Protein AF-A0A8R7TVI5-F1 (afdb_monomer_lite)

Structure (mmCIF, N/CA/C/O backbone):
data_AF-A0A8R7TVI5-F1
#
_entry.id   AF-A0A8R7TVI5-F1
#
loop_
_atom_site.group_PDB
_atom_site.id
_atom_site.type_symbol
_atom_site.label_atom_id
_atom_site.label_alt_id
_atom_site.label_comp_id
_atom_site.label_asym_id
_atom_site.label_entity_id
_atom_site.label_seq_id
_atom_site.pdbx_PDB_ins_code
_atom_site.Cartn_x
_atom_site.Cartn_y
_atom_site.Cartn_z
_atom_site.occupancy
_atom_site.B_iso_or_equiv
_atom_site.auth_seq_id
_atom_site.auth_comp_id
_atom_site.auth_asym_id
_atom_site.auth_atom_id
_atom_site.pdbx_PDB_model_num
ATOM 1 N N . MET A 1 1 ? -49.084 -8.896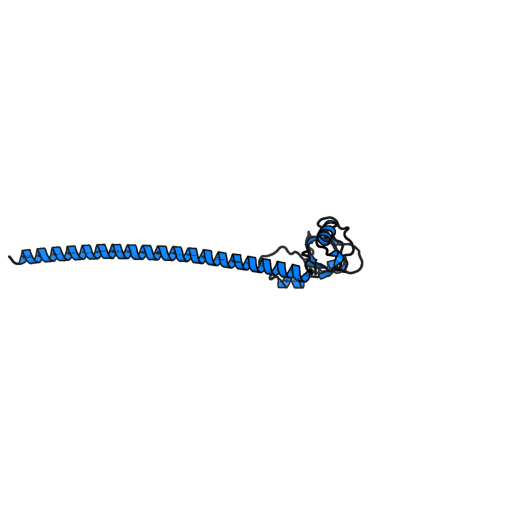 88.563 1.00 52.78 1 MET A N 1
ATOM 2 C CA . MET A 1 1 ? -49.201 -7.983 87.403 1.00 52.78 1 MET A CA 1
ATOM 3 C C . MET A 1 1 ? -47.871 -7.779 86.650 1.00 52.78 1 MET A C 1
ATOM 5 O O . MET A 1 1 ? -47.880 -7.172 85.591 1.00 52.78 1 MET A O 1
ATOM 9 N N . ASP A 1 2 ? -46.742 -8.354 87.095 1.00 57.16 2 ASP A N 1
ATOM 10 C CA . ASP A 1 2 ? -45.418 -8.163 86.458 1.00 57.16 2 ASP A CA 1
ATOM 11 C C . ASP A 1 2 ? -45.095 -9.032 85.228 1.00 57.16 2 ASP A C 1
ATOM 13 O O . ASP A 1 2 ? -44.129 -8.755 84.518 1.00 57.16 2 ASP A O 1
ATOM 17 N N . PHE A 1 3 ? -45.855 -10.098 84.970 1.00 58.50 3 PHE A N 1
ATOM 18 C CA . PHE A 1 3 ? -45.580 -11.039 83.873 1.00 58.50 3 PHE A CA 1
ATOM 19 C C . PHE A 1 3 ? -46.040 -10.497 82.507 1.00 58.50 3 PHE A C 1
ATOM 21 O O . PHE A 1 3 ? -45.351 -10.645 81.498 1.00 58.50 3 PHE A O 1
ATOM 28 N N . GLU A 1 4 ? -47.162 -9.779 82.488 1.00 60.38 4 GLU A N 1
ATOM 29 C CA . GLU A 1 4 ? -47.739 -9.198 81.271 1.00 60.38 4 GLU A CA 1
ATOM 30 C C . GLU A 1 4 ? -46.879 -8.048 80.727 1.00 60.38 4 GLU A C 1
ATOM 32 O O . GLU A 1 4 ? -46.592 -8.010 79.529 1.00 60.38 4 GLU A O 1
ATOM 37 N N . LEU A 1 5 ? -46.350 -7.194 81.611 1.00 61.19 5 LEU A N 1
ATOM 38 C CA . LEU A 1 5 ? -45.420 -6.109 81.268 1.00 61.19 5 LEU A CA 1
ATOM 39 C C . LEU A 1 5 ? -44.103 -6.618 80.660 1.00 61.19 5 LEU A C 1
ATOM 41 O O . LEU A 1 5 ? -43.588 -6.012 79.720 1.00 61.19 5 LEU A O 1
ATOM 45 N N . ARG A 1 6 ? -43.568 -7.748 81.146 1.00 66.31 6 ARG A N 1
ATOM 46 C CA . ARG A 1 6 ? -42.355 -8.367 80.577 1.00 66.31 6 ARG A CA 1
ATOM 47 C C . ARG A 1 6 ? -42.627 -8.984 79.206 1.00 66.31 6 ARG A C 1
ATOM 49 O O . ARG A 1 6 ? -41.847 -8.763 78.285 1.00 66.31 6 ARG A O 1
ATOM 56 N N . SER A 1 7 ? -43.762 -9.669 79.048 1.00 70.12 7 SER A N 1
ATOM 57 C CA . SER A 1 7 ? -44.156 -10.280 77.770 1.00 70.12 7 SER A CA 1
ATOM 58 C C . SER A 1 7 ? -44.412 -9.243 76.665 1.00 70.12 7 SER A C 1
ATOM 60 O O . SER A 1 7 ? -44.039 -9.455 75.510 1.00 70.12 7 SER A O 1
ATOM 62 N N . ALA A 1 8 ? -44.994 -8.090 77.015 1.00 73.19 8 ALA A N 1
ATOM 63 C CA . ALA A 1 8 ? -45.228 -6.986 76.089 1.00 73.19 8 ALA A CA 1
ATOM 64 C C . ALA A 1 8 ? -43.910 -6.331 75.645 1.00 73.19 8 ALA A C 1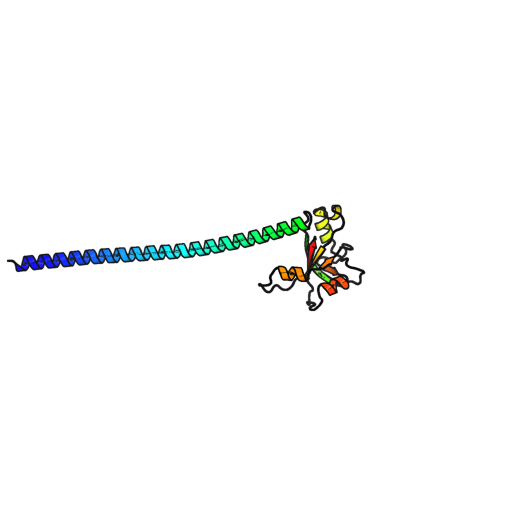
ATOM 66 O O . ALA A 1 8 ? -43.732 -6.022 74.467 1.00 73.19 8 ALA A O 1
ATOM 67 N N . ARG A 1 9 ? -42.956 -6.183 76.574 1.00 75.56 9 ARG A N 1
ATOM 68 C CA . ARG A 1 9 ? -41.631 -5.613 76.302 1.00 75.56 9 ARG A CA 1
ATOM 69 C C . ARG A 1 9 ? -40.782 -6.531 75.417 1.00 75.56 9 ARG A C 1
ATOM 71 O O . ARG A 1 9 ? -40.144 -6.051 74.486 1.00 75.56 9 ARG A O 1
ATOM 78 N N . GLU A 1 10 ? -40.844 -7.842 75.644 1.00 80.19 10 GLU A N 1
ATOM 79 C CA . GLU A 1 10 ? -40.140 -8.840 74.829 1.00 80.19 10 GLU A CA 1
ATOM 80 C C . GLU A 1 10 ? -40.709 -8.939 73.401 1.00 80.19 10 GLU A C 1
ATOM 82 O O . GLU A 1 10 ? -39.952 -9.034 72.432 1.00 80.19 10 GLU A O 1
ATOM 87 N N . LYS A 1 11 ? -42.038 -8.851 73.242 1.00 81.25 11 LYS A N 1
ATOM 88 C CA . LYS A 1 11 ? -42.679 -8.781 71.917 1.00 81.25 11 LYS A CA 1
ATOM 89 C C . LYS A 1 11 ? -42.254 -7.530 71.148 1.00 81.25 11 LYS A C 1
ATOM 91 O O . LYS A 1 11 ? -41.884 -7.639 69.981 1.00 81.25 11 LYS A O 1
ATOM 96 N N . LEU A 1 12 ? -42.245 -6.374 71.813 1.00 77.38 12 LEU A N 1
ATOM 97 C CA . LEU A 1 12 ? -41.825 -5.109 71.210 1.00 77.38 12 LEU A CA 1
ATOM 98 C C . LEU A 1 12 ? -40.350 -5.148 70.772 1.00 77.38 12 LEU A C 1
ATOM 100 O O . LEU A 1 12 ? -40.006 -4.679 69.689 1.00 77.38 12 LEU A O 1
ATOM 104 N N . GLU A 1 13 ? -39.475 -5.747 71.583 1.00 82.62 13 GLU A N 1
ATOM 105 C CA . GLU A 1 13 ? -38.048 -5.861 71.270 1.00 82.62 13 GLU A CA 1
ATOM 106 C C . GLU A 1 13 ? -37.783 -6.821 70.097 1.00 82.62 13 GLU A C 1
ATOM 108 O O . GLU A 1 13 ? -36.955 -6.528 69.229 1.00 82.62 13 GLU A O 1
ATOM 113 N N . ARG A 1 14 ? -38.521 -7.939 70.012 1.00 82.50 14 ARG A N 1
ATOM 114 C CA . ARG A 1 14 ? -38.462 -8.844 68.850 1.00 82.50 14 ARG A CA 1
ATOM 115 C C . ARG A 1 14 ? -38.926 -8.154 67.573 1.00 82.50 14 ARG A C 1
ATOM 117 O O . ARG A 1 14 ? -38.252 -8.272 66.552 1.00 82.50 14 ARG A O 1
ATOM 124 N N . GLU A 1 15 ? -40.016 -7.396 67.636 1.00 84.50 15 GLU A N 1
ATOM 125 C CA . GLU A 1 15 ? -40.551 -6.687 66.472 1.00 84.50 15 GLU A CA 1
ATOM 126 C C . GLU A 1 15 ? -39.603 -5.572 65.991 1.00 84.50 15 GLU A C 1
ATOM 128 O O . GLU A 1 15 ? -39.352 -5.430 64.789 1.00 84.50 15 GLU A O 1
ATOM 133 N N . GLN A 1 16 ? -38.994 -4.820 66.917 1.00 83.62 16 GLN A N 1
ATOM 134 C CA . GLN A 1 16 ? -37.977 -3.818 66.578 1.00 83.62 16 GLN A CA 1
ATOM 135 C C . GLN A 1 16 ? -36.723 -4.455 65.967 1.00 83.62 16 GLN A C 1
ATOM 137 O O . GLN A 1 16 ? -36.205 -3.950 64.965 1.00 83.62 16 GLN A O 1
ATOM 142 N N . ARG A 1 17 ? -36.258 -5.590 66.511 1.00 85.62 17 ARG A N 1
ATOM 143 C CA . ARG A 1 17 ? -35.126 -6.341 65.946 1.00 85.62 17 ARG A CA 1
ATOM 144 C C . ARG A 1 17 ? -35.440 -6.888 64.558 1.00 85.62 17 ARG A C 1
ATOM 146 O O . ARG A 1 17 ? -34.600 -6.756 63.671 1.00 85.62 17 ARG A O 1
ATOM 153 N N . GLU A 1 18 ? -36.632 -7.436 64.328 1.00 87.38 18 GLU A N 1
ATOM 154 C CA . GLU A 1 18 ? -37.040 -7.891 62.994 1.00 87.38 18 GLU A CA 1
ATOM 155 C C . GLU A 1 18 ? -37.105 -6.740 61.986 1.00 87.38 18 GLU A C 1
ATOM 157 O O . GLU A 1 18 ? -36.605 -6.879 60.866 1.00 87.38 18 GLU A O 1
ATOM 162 N N . ARG A 1 19 ? -37.661 -5.581 62.365 1.00 81.75 19 ARG A N 1
ATOM 163 C CA . ARG A 1 19 ? -37.677 -4.396 61.490 1.00 81.75 19 ARG A CA 1
ATOM 164 C C . ARG A 1 19 ? -36.268 -3.921 61.153 1.00 81.75 19 ARG A C 1
ATOM 166 O O . ARG A 1 19 ? -35.984 -3.650 59.986 1.00 81.75 19 ARG A O 1
ATOM 173 N N . MET A 1 20 ? -35.382 -3.870 62.147 1.00 87.94 20 MET A N 1
ATOM 174 C CA . MET A 1 20 ? -33.990 -3.470 61.946 1.00 87.94 20 MET A CA 1
ATOM 175 C C . MET A 1 20 ? -33.248 -4.455 61.032 1.00 87.94 20 MET A C 1
ATOM 177 O O . MET A 1 20 ? -32.547 -4.031 60.114 1.00 87.94 20 MET A O 1
ATOM 181 N N . GLN A 1 21 ? -33.441 -5.764 61.221 1.00 87.69 21 GLN A N 1
ATOM 182 C CA . GLN A 1 21 ? -32.826 -6.792 60.377 1.00 87.69 21 GLN A CA 1
ATOM 183 C C . GLN A 1 21 ? -33.356 -6.758 58.940 1.00 87.69 21 GLN A C 1
ATOM 185 O O . GLN A 1 21 ? -32.564 -6.847 58.002 1.00 87.69 21 GLN A O 1
ATOM 190 N N . ARG A 1 22 ? -34.667 -6.560 58.741 1.00 86.06 22 ARG A N 1
ATOM 191 C CA . ARG A 1 22 ? -35.263 -6.422 57.399 1.00 86.06 22 ARG A CA 1
ATOM 192 C C . ARG A 1 22 ? -34.767 -5.165 56.682 1.00 86.06 22 ARG A C 1
ATOM 194 O O . ARG A 1 22 ? -34.430 -5.239 55.501 1.00 86.06 22 ARG A O 1
ATOM 201 N N . ALA A 1 23 ? -34.659 -4.038 57.388 1.00 86.12 23 ALA A N 1
ATOM 202 C CA . ALA A 1 23 ? -34.096 -2.805 56.837 1.00 86.12 23 ALA A CA 1
ATOM 203 C C . ALA A 1 23 ? -32.616 -2.977 56.459 1.00 86.12 23 ALA A C 1
ATOM 205 O O . ALA A 1 23 ? -32.215 -2.612 55.354 1.00 86.12 23 ALA A O 1
ATOM 206 N N . LYS A 1 24 ? -31.823 -3.616 57.331 1.00 89.75 24 LYS A N 1
ATOM 207 C CA . LYS A 1 24 ? -30.404 -3.901 57.083 1.00 89.75 24 LYS A CA 1
ATOM 208 C C . LYS A 1 24 ? -30.207 -4.850 55.898 1.00 89.75 24 LYS A C 1
ATOM 210 O O . LYS A 1 24 ? -29.389 -4.575 55.028 1.00 89.75 24 LYS A O 1
ATOM 215 N N . ALA A 1 25 ? -31.009 -5.911 55.802 1.00 89.00 25 ALA A N 1
ATOM 216 C CA . ALA A 1 25 ? -30.961 -6.848 54.681 1.00 89.00 25 ALA A CA 1
ATOM 217 C C . ALA A 1 25 ? -31.334 -6.187 53.342 1.00 89.00 25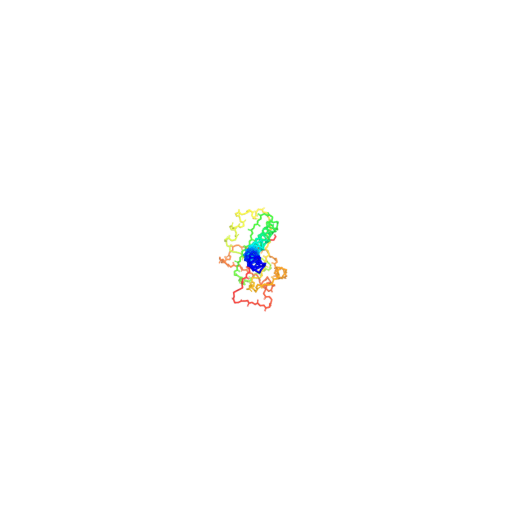 ALA A C 1
ATOM 219 O O . ALA A 1 25 ? -30.731 -6.497 52.313 1.00 89.00 25 ALA A O 1
ATOM 220 N N . LYS A 1 26 ? -32.304 -5.262 53.341 1.00 88.62 26 LYS A N 1
ATOM 221 C CA . LYS A 1 26 ? -32.669 -4.495 52.141 1.00 88.62 26 LYS A CA 1
ATOM 222 C C . LYS A 1 26 ? -31.543 -3.541 51.725 1.00 88.62 26 LYS A C 1
ATOM 224 O O . LYS A 1 26 ? -31.171 -3.540 50.555 1.00 88.62 26 LYS A O 1
ATOM 229 N N . ALA A 1 27 ? -30.960 -2.816 52.680 1.00 89.50 27 ALA A N 1
ATOM 230 C CA . ALA A 1 27 ? -29.836 -1.913 52.432 1.00 89.50 27 ALA A CA 1
ATOM 231 C C . ALA A 1 27 ? -28.595 -2.657 51.903 1.00 89.50 27 ALA A C 1
ATOM 233 O O . ALA A 1 27 ? -27.963 -2.203 50.950 1.00 89.50 27 ALA A O 1
ATOM 234 N N . ASP A 1 28 ? -28.276 -3.832 52.453 1.00 88.62 28 ASP A N 1
ATOM 235 C CA . ASP A 1 28 ? -27.149 -4.643 51.981 1.00 88.62 28 ASP A CA 1
ATOM 236 C C . ASP A 1 28 ? -27.382 -5.196 50.568 1.00 88.62 28 ASP A C 1
ATOM 238 O O . ASP A 1 28 ? -26.452 -5.224 49.760 1.00 88.62 28 ASP A O 1
ATOM 242 N N . ARG A 1 29 ? -28.615 -5.601 50.231 1.00 86.19 29 ARG A N 1
ATOM 243 C CA . ARG A 1 29 ? -28.964 -6.024 48.862 1.00 86.19 29 ARG A CA 1
ATOM 244 C C . ARG A 1 29 ? -28.827 -4.879 47.865 1.00 86.19 29 ARG A C 1
ATOM 246 O O . ARG A 1 29 ? -28.244 -5.075 46.803 1.00 86.19 29 ARG A O 1
ATOM 253 N N . GLU A 1 30 ? -29.307 -3.691 48.218 1.00 87.88 30 GLU A N 1
ATOM 254 C CA . GLU A 1 30 ? -29.193 -2.499 47.375 1.00 87.88 30 GLU A CA 1
ATOM 255 C C . GLU A 1 30 ? -27.727 -2.084 47.178 1.00 87.88 30 GLU A C 1
ATOM 257 O O . GLU A 1 30 ? -27.293 -1.818 46.056 1.00 87.88 30 GLU A O 1
ATOM 262 N N . ARG A 1 31 ? -26.921 -2.129 48.248 1.00 89.19 31 ARG A N 1
ATOM 263 C CA . ARG A 1 31 ? -25.484 -1.836 48.185 1.00 89.19 31 ARG A CA 1
ATOM 264 C C . ARG A 1 31 ? -24.732 -2.828 47.296 1.00 89.19 31 ARG A C 1
ATOM 266 O O . ARG A 1 31 ? -23.870 -2.411 46.524 1.00 89.19 31 ARG A O 1
ATOM 273 N N . ARG A 1 32 ? -25.071 -4.121 47.370 1.00 88.81 32 ARG A N 1
ATOM 274 C CA . ARG A 1 32 ? -24.495 -5.165 46.501 1.00 88.81 32 ARG A CA 1
ATOM 275 C C . ARG A 1 32 ? -24.898 -4.969 45.040 1.00 88.81 32 ARG A C 1
ATOM 277 O O . ARG A 1 32 ? -24.020 -4.985 44.184 1.00 88.81 32 ARG A O 1
ATOM 284 N N . ALA A 1 33 ? -26.173 -4.694 44.765 1.00 88.62 33 ALA A N 1
ATOM 285 C CA . ALA A 1 33 ? -26.657 -4.439 43.407 1.00 88.62 33 ALA A CA 1
ATOM 286 C C . ALA A 1 33 ? -25.988 -3.204 42.776 1.00 88.62 33 ALA A C 1
ATOM 288 O O . ALA A 1 33 ? -25.555 -3.248 41.625 1.00 88.62 33 ALA A O 1
ATOM 289 N N . LYS A 1 34 ? -25.823 -2.119 43.547 1.00 89.38 34 LYS A N 1
ATOM 290 C CA . LYS A 1 34 ? -25.133 -0.906 43.083 1.00 89.38 34 LYS A CA 1
ATOM 291 C C . LYS A 1 34 ? -23.646 -1.152 42.805 1.00 89.38 34 LYS A C 1
ATOM 293 O O . LYS A 1 34 ? -23.126 -0.648 41.814 1.00 89.38 34 LYS A O 1
ATOM 298 N N . ALA A 1 35 ? -22.971 -1.940 43.644 1.00 90.06 35 ALA A N 1
ATOM 299 C CA . ALA A 1 35 ? -21.570 -2.304 43.432 1.00 90.06 35 ALA A CA 1
ATOM 300 C C . ALA A 1 35 ? -21.380 -3.196 42.193 1.00 90.06 35 ALA A C 1
ATOM 302 O O . ALA A 1 35 ? -20.419 -3.018 41.448 1.00 90.06 35 ALA A O 1
ATOM 303 N N . GLU A 1 36 ? -22.298 -4.129 41.942 1.00 85.56 36 GLU A N 1
ATOM 304 C CA . GLU A 1 36 ? -22.254 -4.988 40.756 1.00 85.56 36 GLU A CA 1
ATOM 305 C C . GLU A 1 36 ? -22.526 -4.198 39.467 1.00 85.56 36 GLU A C 1
ATOM 307 O O . GLU A 1 36 ? -21.822 -4.377 38.474 1.00 85.56 36 GLU A O 1
ATOM 312 N N . ALA A 1 37 ? -23.483 -3.265 39.497 1.00 86.75 37 ALA A N 1
ATOM 313 C CA . ALA A 1 37 ? -23.752 -2.366 38.378 1.00 86.75 37 ALA A CA 1
ATOM 314 C C . ALA A 1 37 ? -22.548 -1.462 38.060 1.00 86.75 37 ALA A C 1
ATOM 316 O O . ALA A 1 37 ? -22.205 -1.299 36.889 1.00 86.75 37 ALA A O 1
ATOM 317 N N . ALA A 1 38 ? -21.876 -0.928 39.087 1.00 89.19 38 ALA A N 1
ATOM 318 C CA . ALA A 1 38 ? -20.647 -0.155 38.914 1.00 89.19 38 ALA A CA 1
ATOM 319 C C . ALA A 1 38 ? -19.543 -1.002 38.262 1.00 89.19 38 ALA A C 1
ATOM 321 O O . ALA A 1 38 ? -19.020 -0.614 37.226 1.00 89.19 38 ALA A O 1
ATOM 322 N N . ARG A 1 39 ? -19.293 -2.219 38.768 1.00 87.44 39 ARG A N 1
ATOM 323 C CA . ARG A 1 39 ? -18.298 -3.136 38.182 1.00 87.44 39 ARG A CA 1
ATOM 324 C C . ARG A 1 39 ? -18.578 -3.471 36.719 1.00 87.44 39 ARG A C 1
ATOM 326 O O . ARG A 1 39 ? -17.649 -3.535 35.921 1.00 87.44 39 ARG A O 1
ATOM 333 N N . ARG A 1 40 ? -19.847 -3.688 36.356 1.00 83.88 40 ARG A N 1
ATOM 334 C CA . ARG A 1 40 ? -20.237 -3.935 34.958 1.00 83.88 40 ARG A CA 1
ATOM 335 C C . ARG A 1 40 ? -19.980 -2.716 34.076 1.00 83.88 40 ARG A C 1
ATOM 337 O O . ARG A 1 40 ? -19.510 -2.880 32.955 1.00 83.88 40 ARG A O 1
ATOM 344 N N . ARG A 1 41 ? -20.263 -1.510 34.578 1.00 83.50 41 ARG A N 1
ATOM 345 C CA . ARG A 1 41 ? -19.990 -0.264 33.852 1.00 83.50 41 ARG A CA 1
ATOM 346 C C . ARG A 1 41 ? -18.491 -0.053 33.656 1.00 83.50 41 ARG A C 1
ATOM 348 O O . ARG A 1 41 ? -18.077 0.212 32.535 1.00 83.50 41 ARG A O 1
ATOM 355 N N . ASP A 1 42 ? -17.702 -0.253 34.707 1.00 86.75 42 ASP A N 1
ATOM 356 C CA . ASP A 1 42 ? -16.246 -0.099 34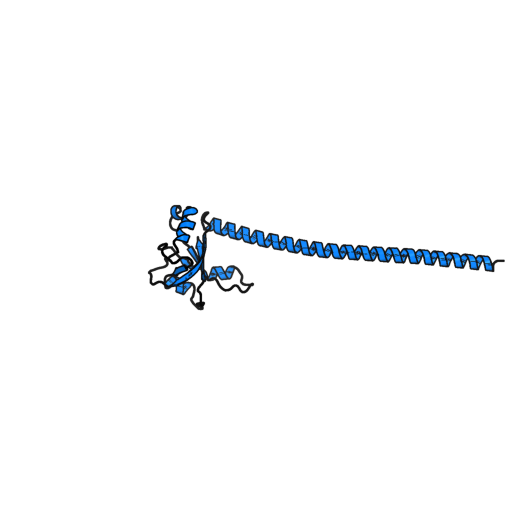.669 1.00 86.75 42 ASP A CA 1
ATOM 357 C C . ASP A 1 42 ? -15.605 -1.106 33.701 1.00 86.75 42 ASP A C 1
ATOM 359 O O . ASP A 1 42 ? -14.716 -0.746 32.935 1.00 86.75 42 ASP A O 1
ATOM 363 N N . ALA A 1 43 ? -16.097 -2.351 33.663 1.00 85.19 43 ALA A N 1
ATOM 364 C CA . ALA A 1 43 ? -15.626 -3.365 32.716 1.00 85.19 43 ALA A CA 1
ATOM 365 C C . ALA A 1 43 ? -15.917 -2.989 31.250 1.00 85.19 43 ALA A C 1
ATOM 367 O O . ALA A 1 43 ? -15.069 -3.178 30.378 1.00 85.19 43 ALA A O 1
ATOM 368 N N . LEU A 1 44 ? -17.099 -2.426 30.974 1.00 79.44 44 LEU A N 1
ATOM 369 C CA . LEU A 1 44 ? -17.458 -1.946 29.635 1.00 79.44 44 LEU A CA 1
ATOM 370 C C . LEU A 1 44 ? -16.644 -0.709 29.232 1.00 79.44 44 LEU A C 1
ATOM 372 O O . LEU A 1 44 ? -16.202 -0.606 28.089 1.00 79.44 44 LEU A O 1
ATOM 376 N N . GLU A 1 45 ? -16.426 0.221 30.161 1.00 84.88 45 GLU A N 1
ATOM 377 C CA . GLU A 1 45 ? -15.630 1.426 29.924 1.00 84.88 45 GLU A CA 1
ATOM 378 C C . GLU A 1 45 ? -14.152 1.089 29.686 1.00 84.88 45 GLU A C 1
ATOM 380 O O . GLU A 1 45 ? -13.551 1.624 28.754 1.00 84.88 45 GLU A O 1
ATOM 385 N N . ALA A 1 46 ? -13.592 0.147 30.451 1.00 82.88 46 ALA A N 1
ATOM 386 C CA . ALA A 1 46 ? -12.233 -0.352 30.253 1.00 82.88 46 ALA A CA 1
ATOM 387 C C . ALA A 1 46 ? -12.061 -0.994 28.868 1.00 82.88 46 ALA A C 1
ATOM 389 O O . ALA A 1 46 ? -11.145 -0.621 28.138 1.00 82.88 46 ALA A O 1
ATOM 390 N N . SER A 1 47 ? -12.987 -1.871 28.463 1.00 79.06 47 SER A N 1
ATOM 391 C CA . SER A 1 47 ? -12.946 -2.509 27.140 1.00 79.06 47 SER A CA 1
ATOM 392 C C . SER A 1 47 ? -13.079 -1.496 25.996 1.00 79.06 47 SER A C 1
ATOM 394 O O . SER A 1 47 ? -12.356 -1.570 25.004 1.00 79.06 47 SER A O 1
ATOM 396 N N . ASN A 1 48 ? -13.960 -0.500 26.134 1.00 81.56 48 ASN A N 1
ATOM 397 C CA . ASN A 1 48 ? -14.081 0.562 25.134 1.00 81.56 48 ASN A CA 1
ATOM 398 C C . ASN A 1 48 ? -12.843 1.460 25.080 1.00 81.56 48 ASN A C 1
ATOM 400 O O . ASN A 1 48 ? -12.462 1.911 24.000 1.00 81.56 48 ASN A O 1
ATOM 404 N N . ARG A 1 49 ? -12.207 1.735 26.222 1.00 81.69 49 ARG A N 1
ATOM 405 C CA . ARG A 1 49 ? -10.970 2.517 26.274 1.00 81.69 49 ARG A CA 1
ATOM 406 C C . ARG A 1 49 ? -9.821 1.781 25.597 1.00 81.69 49 ARG A C 1
ATOM 408 O O . ARG A 1 49 ? -9.097 2.406 24.832 1.00 81.69 49 ARG A O 1
ATOM 415 N N . GLU A 1 50 ? -9.690 0.482 25.838 1.00 76.69 50 GLU A N 1
ATOM 416 C CA . GLU A 1 50 ? -8.688 -0.367 25.190 1.00 76.69 50 GLU A CA 1
ATOM 417 C C . GLU A 1 50 ? -8.876 -0.374 23.668 1.00 76.69 50 GLU A C 1
ATOM 419 O O . GLU A 1 50 ? -7.961 -0.001 22.940 1.00 76.69 50 GLU A O 1
ATOM 424 N N . ARG A 1 51 ? -10.108 -0.601 23.187 1.00 74.62 51 ARG A N 1
ATOM 425 C CA . ARG A 1 51 ? -10.429 -0.508 21.750 1.00 74.62 51 ARG A CA 1
ATOM 426 C C . ARG A 1 51 ? -10.099 0.854 21.142 1.00 74.62 51 ARG A C 1
ATOM 428 O O . ARG A 1 51 ? -9.654 0.919 20.002 1.00 74.62 51 ARG A O 1
ATOM 435 N N . ARG A 1 52 ? -10.328 1.950 21.876 1.00 79.06 52 ARG A N 1
ATOM 436 C CA . ARG A 1 52 ? -9.978 3.302 21.409 1.00 79.06 52 ARG A CA 1
ATOM 437 C C . ARG A 1 52 ? -8.470 3.517 21.334 1.00 79.06 52 ARG A C 1
ATOM 439 O O . ARG A 1 52 ? -8.023 4.186 20.412 1.00 79.06 52 ARG A O 1
ATOM 446 N N . LEU A 1 53 ? -7.709 2.985 22.288 1.00 76.31 53 LEU A N 1
ATOM 447 C CA . LEU A 1 53 ? -6.248 3.075 22.284 1.00 76.31 53 LEU A CA 1
ATOM 448 C C . LEU A 1 53 ? -5.640 2.253 21.148 1.00 76.31 53 LEU A C 1
ATOM 450 O O . LEU A 1 53 ? -4.713 2.719 20.495 1.00 76.31 53 LEU A O 1
ATOM 454 N N . ASP A 1 54 ? -6.182 1.070 20.875 1.00 76.75 54 ASP A N 1
ATOM 455 C CA . ASP A 1 54 ? -5.714 0.241 19.763 1.00 76.75 54 ASP A CA 1
ATOM 456 C C . ASP A 1 54 ? -6.068 0.859 18.409 1.00 76.75 54 ASP A C 1
ATOM 458 O O . ASP A 1 54 ? -5.221 0.904 17.521 1.00 76.75 54 ASP A O 1
ATOM 462 N N . ALA A 1 55 ? -7.272 1.424 18.271 1.00 78.75 55 ALA A N 1
ATOM 463 C CA . ALA A 1 55 ? -7.645 2.170 17.071 1.00 78.75 55 ALA A CA 1
ATOM 464 C C . ALA A 1 55 ? -6.747 3.401 16.849 1.00 78.75 55 ALA A C 1
ATOM 466 O O . ALA A 1 55 ? -6.337 3.657 15.722 1.00 78.75 55 ALA A O 1
ATOM 467 N N . ALA A 1 56 ? -6.410 4.137 17.915 1.00 80.62 56 ALA A N 1
ATOM 468 C CA . ALA A 1 56 ? -5.505 5.282 17.827 1.00 80.62 56 ALA A CA 1
ATOM 469 C C . ALA A 1 56 ? -4.085 4.865 17.414 1.00 80.62 56 ALA A C 1
ATOM 471 O O . ALA A 1 56 ? -3.514 5.482 16.524 1.00 80.62 56 ALA A O 1
ATOM 472 N N . ARG A 1 57 ? -3.546 3.780 17.990 1.00 76.75 57 ARG A N 1
ATOM 473 C CA . ARG A 1 57 ? -2.224 3.253 17.614 1.00 76.75 57 ARG A CA 1
ATOM 474 C C . ARG A 1 57 ? -2.171 2.776 16.167 1.00 76.75 57 ARG A C 1
ATOM 476 O O . ARG A 1 57 ? -1.234 3.112 15.457 1.00 76.75 57 ARG A O 1
ATOM 483 N N . ALA A 1 58 ? -3.195 2.053 15.714 1.00 75.12 58 ALA A N 1
ATOM 484 C CA . ALA A 1 58 ? -3.275 1.616 14.322 1.00 75.12 58 ALA A CA 1
ATOM 485 C C . ALA A 1 58 ? -3.310 2.805 13.346 1.00 75.12 58 ALA A C 1
ATOM 487 O O . ALA A 1 58 ? -2.754 2.725 12.252 1.00 75.12 58 ALA A O 1
ATOM 488 N N . GLN A 1 59 ? -3.947 3.908 13.746 1.00 72.25 59 GLN A N 1
ATOM 489 C CA . GLN A 1 59 ? -3.982 5.126 12.947 1.00 72.25 59 GLN A CA 1
ATOM 490 C C . GLN A 1 59 ? -2.635 5.862 12.958 1.00 72.25 59 GLN A C 1
ATOM 492 O O . GLN A 1 59 ? -2.144 6.212 11.892 1.00 72.25 59 GLN A O 1
ATOM 497 N N . GLU A 1 60 ? -1.991 6.007 14.120 1.00 70.88 60 GLU A N 1
ATOM 498 C CA . GLU A 1 60 ? -0.646 6.596 14.223 1.00 70.88 60 GLU A CA 1
ATOM 499 C C . GLU A 1 60 ? 0.393 5.820 13.400 1.00 70.88 60 GLU A C 1
ATOM 501 O O . GLU A 1 60 ? 1.221 6.430 12.729 1.00 70.88 60 GLU A O 1
ATOM 506 N N . GLU A 1 61 ? 0.343 4.485 13.400 1.00 73.31 61 GLU A N 1
ATOM 507 C CA . GLU A 1 61 ? 1.235 3.662 12.572 1.00 73.31 61 GLU A CA 1
ATOM 508 C C . GLU A 1 61 ? 0.976 3.843 11.069 1.00 73.31 61 GLU A C 1
ATOM 510 O O . GLU A 1 61 ? 1.916 3.825 10.272 1.00 73.31 61 GLU A O 1
ATOM 515 N N . ALA A 1 62 ? -0.286 4.013 10.660 1.00 73.56 62 ALA A N 1
ATOM 516 C CA . ALA A 1 62 ? -0.630 4.278 9.265 1.00 73.56 62 ALA A CA 1
ATOM 517 C C . ALA A 1 62 ? -0.147 5.668 8.822 1.00 73.56 62 ALA A C 1
ATOM 519 O O . ALA A 1 62 ? 0.431 5.798 7.741 1.00 73.56 62 ALA A O 1
ATOM 520 N N . ASP A 1 63 ? -0.330 6.675 9.678 1.00 73.75 63 ASP A N 1
ATOM 521 C CA . ASP A 1 63 ? 0.114 8.046 9.428 1.00 73.75 63 ASP A CA 1
ATOM 522 C C . ASP A 1 63 ? 1.650 8.118 9.348 1.00 73.75 63 ASP A C 1
ATOM 524 O O . ASP A 1 63 ? 2.187 8.694 8.403 1.00 73.75 63 ASP A O 1
ATOM 528 N N . GLN A 1 64 ? 2.370 7.442 10.254 1.00 75.62 64 GLN A N 1
ATOM 529 C CA . GLN A 1 64 ? 3.838 7.357 10.216 1.00 75.62 64 GLN A CA 1
ATOM 530 C C . GLN A 1 64 ? 4.354 6.717 8.922 1.00 75.62 64 GLN A C 1
ATOM 532 O O . GLN A 1 64 ? 5.280 7.238 8.301 1.00 75.62 64 GLN A O 1
ATOM 537 N N . LYS A 1 65 ? 3.737 5.617 8.471 1.00 73.38 65 LYS A N 1
ATOM 538 C CA . LYS A 1 65 ? 4.110 4.972 7.199 1.00 73.38 65 LYS A CA 1
ATOM 539 C C . LYS A 1 65 ? 3.854 5.881 6.000 1.00 73.38 65 LYS A C 1
ATOM 541 O O . LYS A 1 65 ? 4.656 5.908 5.069 1.00 73.38 65 LYS A O 1
ATOM 546 N N . MET A 1 66 ? 2.753 6.632 6.017 1.00 69.38 66 MET A N 1
ATOM 547 C CA . MET A 1 66 ? 2.443 7.599 4.965 1.00 69.38 66 MET A CA 1
ATOM 548 C C . MET A 1 66 ? 3.484 8.725 4.921 1.00 69.38 66 MET A C 1
ATOM 550 O O . MET A 1 66 ? 3.966 9.077 3.843 1.00 69.38 66 MET A O 1
ATOM 554 N N . GLU A 1 67 ? 3.859 9.268 6.083 1.00 71.50 67 GLU A N 1
ATOM 555 C CA . GLU A 1 67 ? 4.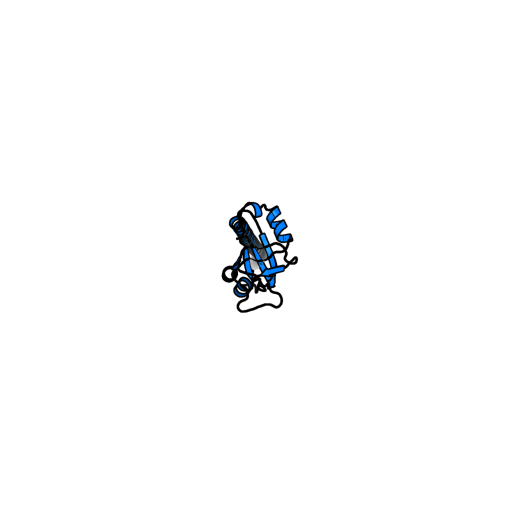896 10.297 6.185 1.00 71.50 67 GLU A CA 1
ATOM 556 C C . GLU A 1 67 ? 6.255 9.788 5.696 1.00 71.50 67 GLU A C 1
ATOM 558 O O . GLU A 1 67 ? 6.944 10.503 4.968 1.00 71.50 67 GLU A O 1
ATOM 563 N N . GLU A 1 68 ? 6.626 8.550 6.030 1.00 73.88 68 GLU A N 1
ATOM 564 C CA . GLU A 1 68 ? 7.874 7.937 5.569 1.00 73.88 68 GLU A CA 1
ATOM 565 C C . GLU A 1 68 ? 7.915 7.820 4.038 1.00 73.88 68 GLU A C 1
ATOM 567 O O . GLU A 1 68 ? 8.886 8.244 3.407 1.00 73.88 68 GLU A O 1
ATOM 572 N N . VAL A 1 69 ? 6.833 7.331 3.420 1.00 70.06 69 VAL A N 1
ATOM 573 C CA . VAL A 1 69 ? 6.712 7.252 1.954 1.00 70.06 69 VAL A CA 1
ATOM 574 C C . VAL A 1 69 ? 6.814 8.642 1.323 1.00 70.06 69 VAL A C 1
ATOM 576 O O . VAL A 1 69 ? 7.509 8.817 0.320 1.00 70.06 69 VAL A O 1
ATOM 579 N N . MET A 1 70 ? 6.170 9.649 1.920 1.00 71.44 70 MET A N 1
ATOM 580 C CA . MET A 1 70 ? 6.207 11.021 1.414 1.00 71.44 70 MET A CA 1
ATOM 581 C C . MET A 1 70 ? 7.607 11.641 1.517 1.00 71.44 70 MET A C 1
ATOM 583 O O . MET A 1 70 ? 8.020 12.376 0.615 1.00 71.44 70 MET A O 1
ATOM 587 N N . GLN A 1 71 ? 8.351 11.343 2.585 1.00 71.19 71 GLN A N 1
ATOM 588 C CA . GLN A 1 71 ? 9.723 11.819 2.765 1.00 71.19 71 GLN A CA 1
ATOM 589 C C . GLN A 1 71 ? 10.695 11.140 1.793 1.00 71.19 71 GLN A C 1
ATOM 591 O O . GLN A 1 71 ? 11.458 11.840 1.122 1.00 71.19 71 GLN A O 1
ATOM 596 N N . LEU A 1 72 ? 10.633 9.809 1.669 1.00 70.19 72 LEU A N 1
ATOM 597 C CA . LEU A 1 72 ? 11.483 9.034 0.754 1.00 70.19 72 LEU A CA 1
ATOM 598 C C . LEU A 1 72 ? 11.246 9.441 -0.704 1.00 70.19 72 LEU A C 1
ATOM 600 O O . LEU A 1 72 ? 12.179 9.820 -1.409 1.00 70.19 72 LEU A O 1
ATOM 604 N N . GLY A 1 73 ? 9.981 9.516 -1.122 1.00 70.12 73 GLY A N 1
ATOM 605 C CA . GLY A 1 73 ? 9.606 9.928 -2.473 1.00 70.12 73 GLY A CA 1
ATOM 606 C C . GLY A 1 73 ? 9.762 11.425 -2.760 1.00 70.12 73 GLY A C 1
ATOM 607 O O . GLY A 1 73 ? 9.262 11.902 -3.778 1.00 70.12 73 GLY A O 1
ATOM 608 N N . LYS A 1 74 ? 10.397 12.217 -1.880 1.00 78.19 74 LYS A N 1
ATOM 609 C CA . LYS A 1 74 ? 10.560 13.679 -2.035 1.00 78.19 74 LYS A CA 1
ATOM 610 C C . LYS A 1 74 ? 9.230 14.391 -2.342 1.00 78.19 74 LYS A C 1
ATOM 612 O O . LYS A 1 74 ? 9.176 15.286 -3.193 1.00 78.19 74 LYS A O 1
ATOM 617 N N . GLY A 1 75 ? 8.145 13.968 -1.696 1.00 77.75 75 GLY A N 1
ATOM 618 C CA . GLY A 1 75 ? 6.780 14.451 -1.923 1.00 77.75 75 GLY A CA 1
ATOM 619 C C . GLY A 1 75 ? 6.012 13.745 -3.048 1.00 77.75 75 GLY A C 1
ATOM 620 O O . GLY A 1 75 ? 5.014 14.292 -3.501 1.00 77.75 75 GLY A O 1
ATOM 621 N N . ILE A 1 76 ? 6.478 12.589 -3.531 1.00 82.81 76 ILE A N 1
ATOM 622 C CA . ILE A 1 76 ? 5.750 11.698 -4.450 1.00 82.81 76 ILE A CA 1
ATOM 623 C C . ILE A 1 76 ? 5.355 10.450 -3.669 1.00 82.81 76 ILE A C 1
ATOM 625 O O . ILE A 1 76 ? 6.211 9.770 -3.111 1.00 82.81 76 ILE A O 1
ATOM 629 N N . SER A 1 77 ? 4.068 10.131 -3.654 1.00 83.06 77 SER A N 1
ATOM 630 C CA . SER A 1 77 ? 3.558 8.865 -3.141 1.00 83.06 77 SER A CA 1
ATOM 631 C C . SER A 1 77 ? 3.256 7.949 -4.322 1.00 83.06 77 SER A C 1
ATOM 633 O O . SER A 1 77 ? 2.244 8.110 -5.007 1.00 83.06 77 SER A O 1
ATOM 635 N N . PHE A 1 78 ? 4.141 6.989 -4.568 1.00 87.94 78 PHE A N 1
ATOM 636 C CA . PHE A 1 78 ? 3.927 5.938 -5.555 1.00 87.94 78 PHE A CA 1
ATOM 637 C C . PHE A 1 78 ? 4.171 4.595 -4.874 1.00 87.94 78 PHE A C 1
ATOM 639 O O . PHE A 1 78 ? 5.307 4.310 -4.501 1.00 87.94 78 PHE A O 1
ATOM 646 N N . SER A 1 79 ? 3.107 3.810 -4.688 1.00 89.56 79 SER A N 1
ATOM 647 C CA . SER A 1 79 ? 3.182 2.391 -4.340 1.00 89.56 79 SER A CA 1
ATOM 648 C C . SER A 1 79 ? 2.065 1.638 -5.049 1.00 89.56 79 SER A C 1
ATOM 650 O O . SER A 1 79 ? 0.886 1.920 -4.829 1.00 89.56 79 SER A O 1
ATOM 652 N N . HIS A 1 80 ? 2.433 0.699 -5.916 1.00 90.50 80 HIS A N 1
ATOM 653 C CA . HIS A 1 80 ? 1.477 -0.109 -6.666 1.00 90.50 80 HIS A CA 1
ATOM 654 C C . HIS A 1 80 ? 1.902 -1.571 -6.698 1.00 90.50 80 HIS A C 1
ATOM 656 O O . HIS A 1 80 ? 3.085 -1.894 -6.807 1.00 90.50 80 HIS A O 1
ATOM 662 N N . MET A 1 81 ? 0.911 -2.458 -6.636 1.00 92.12 81 MET A N 1
ATOM 663 C CA . MET A 1 81 ? 1.113 -3.890 -6.811 1.00 92.12 81 MET A CA 1
ATOM 664 C C . MET A 1 81 ? 0.991 -4.261 -8.286 1.00 92.12 81 MET A C 1
ATOM 666 O O . MET A 1 81 ? 0.022 -3.881 -8.946 1.00 92.12 81 MET A O 1
ATOM 670 N N . PHE A 1 82 ? 1.944 -5.044 -8.779 1.00 93.56 82 PHE A N 1
ATOM 671 C CA . PHE A 1 82 ? 1.957 -5.546 -10.146 1.00 93.56 82 PHE A CA 1
ATOM 672 C C . PHE A 1 82 ? 2.231 -7.045 -10.183 1.00 93.56 82 PHE A C 1
ATOM 674 O O . PHE A 1 82 ? 2.967 -7.593 -9.361 1.00 93.56 82 PHE A O 1
ATOM 681 N N . GLU A 1 83 ? 1.678 -7.699 -11.198 1.00 93.38 83 GLU A N 1
ATOM 682 C CA . GLU A 1 83 ? 2.115 -9.025 -11.614 1.00 93.38 83 GLU A CA 1
ATOM 683 C C . GLU A 1 83 ? 3.502 -8.914 -12.267 1.00 93.38 83 GLU A C 1
ATOM 685 O O . GLU A 1 83 ? 3.683 -8.237 -13.283 1.00 93.38 83 GLU A O 1
ATOM 690 N N . ALA A 1 84 ? 4.498 -9.565 -11.682 1.00 92.69 84 ALA A N 1
ATOM 691 C CA . ALA A 1 84 ? 5.842 -9.629 -12.220 1.00 92.69 84 ALA A CA 1
ATOM 692 C C . ALA A 1 84 ? 5.882 -10.551 -13.444 1.00 92.69 84 ALA A C 1
ATOM 694 O O . ALA A 1 84 ? 5.571 -11.737 -13.378 1.00 92.69 84 ALA A O 1
ATOM 695 N N . LEU A 1 85 ? 6.373 -10.032 -14.564 1.00 92.62 85 LEU A N 1
ATOM 696 C CA . LEU A 1 85 ? 6.638 -10.808 -15.771 1.00 92.62 85 LEU A CA 1
ATOM 697 C C . LEU A 1 85 ? 8.130 -10.770 -16.082 1.00 92.62 85 LEU A C 1
ATOM 699 O O . LEU A 1 85 ? 8.756 -9.714 -16.048 1.00 92.62 85 LEU A O 1
ATOM 703 N N . ARG A 1 86 ? 8.724 -11.916 -16.412 1.00 91.38 86 ARG A N 1
ATOM 704 C CA . ARG A 1 86 ? 10.114 -11.936 -16.885 1.00 91.38 86 ARG A CA 1
ATOM 705 C C . ARG A 1 86 ? 10.195 -11.323 -18.277 1.00 91.38 86 ARG A C 1
ATOM 707 O O . ARG A 1 86 ? 9.368 -11.628 -19.136 1.00 91.38 86 ARG A O 1
ATOM 714 N N . TYR A 1 87 ? 11.236 -10.537 -18.523 1.00 91.31 87 TYR A N 1
ATOM 715 C CA . TYR A 1 87 ? 11.641 -10.194 -19.881 1.00 91.31 87 TYR A CA 1
ATOM 716 C C . TYR A 1 87 ? 13.154 -10.313 -20.045 1.00 91.31 87 TYR A C 1
ATOM 718 O O . TYR A 1 87 ? 13.916 -10.182 -19.085 1.00 91.31 87 TYR A O 1
ATOM 726 N N . ASP A 1 88 ? 13.580 -10.581 -21.276 1.00 86.94 88 ASP A N 1
ATOM 727 C CA . ASP A 1 88 ? 14.997 -10.634 -21.607 1.00 86.94 88 ASP A CA 1
ATOM 728 C C . ASP A 1 88 ? 15.501 -9.216 -21.883 1.00 86.94 88 ASP A C 1
ATOM 730 O O . ASP A 1 88 ? 15.180 -8.598 -22.902 1.00 86.94 88 ASP A O 1
ATOM 734 N N . GLY A 1 89 ? 16.215 -8.663 -20.908 1.00 81.31 89 GLY A N 1
ATOM 735 C CA . GLY A 1 89 ? 16.699 -7.296 -20.937 1.00 81.31 89 GLY A CA 1
ATOM 736 C C . GLY A 1 89 ? 17.974 -7.118 -20.129 1.00 81.31 89 GLY A C 1
ATOM 737 O O . GLY A 1 89 ? 18.201 -7.846 -19.160 1.00 81.31 89 GLY A O 1
ATOM 738 N N . PRO A 1 90 ? 18.818 -6.147 -20.507 1.00 80.00 90 PRO A N 1
ATOM 739 C CA . PRO A 1 90 ? 20.061 -5.893 -19.803 1.00 80.00 90 PRO A CA 1
ATOM 740 C C . PRO A 1 90 ? 19.842 -5.081 -18.518 1.00 80.00 90 PRO A C 1
ATOM 742 O O . PRO A 1 90 ? 19.090 -4.105 -18.499 1.00 80.00 90 PRO A O 1
ATOM 745 N N . GLY A 1 91 ? 20.599 -5.434 -17.477 1.00 84.62 91 GLY A N 1
ATOM 746 C CA . GLY A 1 91 ? 20.768 -4.629 -16.267 1.00 84.62 91 GLY A CA 1
ATOM 747 C C . GLY A 1 91 ? 19.648 -4.763 -15.234 1.00 84.62 91 GLY A C 1
ATOM 748 O O . GLY A 1 91 ? 19.083 -5.836 -15.029 1.00 84.62 91 GLY A O 1
ATOM 749 N N . ASP A 1 92 ? 19.382 -3.651 -14.556 1.00 88.06 92 ASP A N 1
ATOM 750 C CA . ASP A 1 92 ? 18.499 -3.494 -13.396 1.00 88.06 92 ASP A CA 1
ATOM 751 C C . ASP A 1 92 ? 17.272 -2.619 -13.701 1.00 88.06 92 ASP A C 1
ATOM 753 O O . ASP A 1 92 ? 16.601 -2.138 -12.790 1.00 88.06 92 ASP A O 1
ATOM 757 N N . LYS A 1 93 ? 16.982 -2.374 -14.984 1.00 91.94 93 LYS A N 1
ATOM 758 C CA . LYS A 1 93 ? 15.891 -1.488 -15.390 1.00 91.94 93 LYS A CA 1
ATOM 759 C C . LYS A 1 93 ? 14.629 -2.279 -15.689 1.00 91.94 93 LYS A C 1
ATOM 761 O O . LYS A 1 93 ? 14.659 -3.172 -16.522 1.00 91.94 93 LYS A O 1
ATOM 766 N N . ILE A 1 94 ? 13.523 -1.936 -15.049 1.00 93.69 94 ILE A N 1
ATOM 767 C CA . ILE A 1 94 ? 12.230 -2.601 -15.238 1.00 93.69 94 ILE A CA 1
ATOM 768 C C . ILE A 1 94 ? 11.369 -1.857 -16.259 1.00 93.69 94 ILE A C 1
ATOM 770 O O . ILE A 1 94 ? 11.640 -0.700 -16.591 1.00 93.69 94 ILE A O 1
ATOM 774 N N . LYS A 1 95 ? 10.294 -2.493 -16.728 1.00 94.50 95 LYS A N 1
ATOM 775 C CA . LYS A 1 95 ? 9.245 -1.810 -17.497 1.00 94.50 95 LYS A CA 1
ATOM 776 C C . LYS A 1 95 ? 7.957 -1.774 -16.699 1.00 94.50 95 LYS A C 1
ATOM 778 O O . LYS A 1 95 ? 7.528 -2.796 -16.165 1.00 94.50 95 LYS A O 1
ATOM 783 N N . LEU A 1 96 ? 7.350 -0.599 -16.645 1.00 95.19 96 LEU A N 1
ATOM 784 C CA . LEU A 1 96 ? 6.096 -0.355 -15.940 1.00 95.19 96 LEU A CA 1
ATOM 785 C C . LEU A 1 96 ? 4.962 -0.102 -16.938 1.00 95.19 96 LEU A C 1
ATOM 787 O O . LEU A 1 96 ? 5.227 0.117 -18.123 1.00 95.19 96 LEU A O 1
ATOM 791 N N . PRO A 1 97 ? 3.696 -0.177 -16.510 1.00 96.19 97 PRO A N 1
ATOM 792 C CA . PRO A 1 97 ? 2.588 0.147 -17.390 1.00 96.19 97 PRO A CA 1
ATOM 793 C C . PRO A 1 97 ? 2.475 1.663 -17.633 1.00 96.19 97 PRO A C 1
ATOM 795 O O . PRO A 1 97 ? 2.953 2.460 -16.818 1.00 96.19 97 PRO A O 1
ATOM 798 N N . PRO A 1 98 ? 1.835 2.086 -18.739 1.00 95.12 98 PRO A N 1
ATOM 799 C CA . PRO A 1 98 ? 1.564 3.496 -19.027 1.00 95.12 98 PRO A CA 1
ATOM 800 C C . PRO A 1 98 ? 0.800 4.230 -17.916 1.00 95.12 98 PRO A C 1
ATOM 802 O O . PRO A 1 98 ? 1.042 5.418 -17.702 1.00 95.12 98 PRO A O 1
ATOM 805 N N . SER A 1 99 ? -0.091 3.548 -17.189 1.00 93.81 99 SER A N 1
ATOM 806 C CA . SER A 1 99 ? -0.767 4.115 -16.009 1.00 93.81 99 SER A CA 1
ATOM 807 C C . SER A 1 99 ? 0.213 4.657 -14.966 1.00 93.81 99 SER A C 1
ATOM 809 O O . SER A 1 99 ? 0.073 5.804 -14.548 1.00 93.81 99 SER A O 1
ATOM 811 N N . SER A 1 100 ? 1.275 3.910 -14.651 1.00 92.88 100 SER A N 1
ATOM 812 C CA . SER A 1 100 ? 2.311 4.343 -13.708 1.00 92.88 100 SER A CA 1
ATOM 813 C C . SER A 1 100 ? 3.007 5.630 -14.145 1.00 92.88 100 SER A C 1
ATOM 815 O O . SER A 1 100 ? 3.352 6.459 -13.308 1.00 92.88 100 SER A O 1
ATOM 817 N N . PHE A 1 101 ? 3.214 5.820 -15.454 1.00 91.38 101 PHE A N 1
ATOM 818 C CA . PHE A 1 101 ? 3.783 7.066 -15.975 1.00 91.38 101 PHE A CA 1
ATOM 819 C C . PHE A 1 101 ? 2.872 8.251 -15.681 1.00 91.38 101 PHE A C 1
ATOM 821 O O . PHE A 1 101 ? 3.351 9.301 -15.261 1.00 91.38 101 PHE A O 1
ATOM 828 N N . LYS A 1 102 ? 1.566 8.078 -15.901 1.00 91.19 102 LYS A N 1
ATOM 829 C CA . LYS A 1 102 ? 0.577 9.119 -15.643 1.00 91.19 102 LYS A CA 1
ATOM 830 C C . LYS A 1 102 ? 0.546 9.482 -14.159 1.00 91.19 102 LYS A C 1
ATOM 832 O O . LYS A 1 102 ? 0.666 10.658 -13.843 1.00 91.19 102 LYS A O 1
ATOM 837 N N . ASP A 1 103 ? 0.504 8.492 -13.271 1.00 91.31 103 ASP A N 1
ATOM 838 C CA . ASP A 1 103 ? 0.459 8.715 -11.819 1.00 91.31 103 ASP A CA 1
ATOM 839 C C . ASP A 1 103 ? 1.717 9.434 -11.300 1.00 91.31 103 ASP A C 1
ATOM 841 O O . ASP A 1 103 ? 1.637 10.322 -10.448 1.00 91.31 103 ASP A O 1
ATOM 845 N N . LEU A 1 104 ? 2.887 9.086 -11.845 1.00 90.25 104 LEU A N 1
ATOM 846 C CA . LEU A 1 104 ? 4.154 9.758 -11.549 1.00 90.25 104 LEU A CA 1
ATOM 847 C C . LEU A 1 104 ? 4.207 11.173 -12.145 1.00 90.25 104 LEU A C 1
ATOM 849 O O . LEU A 1 104 ? 4.705 12.100 -11.505 1.00 90.25 104 LEU A O 1
ATOM 853 N N . SER A 1 105 ? 3.690 11.357 -13.360 1.00 90.25 105 SER A N 1
ATOM 854 C CA . SER A 1 105 ? 3.644 12.655 -14.039 1.00 90.25 105 SER A CA 1
ATOM 855 C C . SER A 1 105 ? 2.700 13.630 -13.338 1.00 90.25 105 SER A C 1
ATOM 857 O O . SER A 1 105 ? 3.057 14.794 -13.171 1.00 90.25 105 SER A O 1
ATOM 859 N N . ASP A 1 106 ? 1.531 13.167 -12.892 1.00 90.50 106 ASP A N 1
ATOM 860 C CA . ASP A 1 106 ? 0.538 13.979 -12.178 1.00 90.50 106 ASP A CA 1
ATOM 861 C C . ASP A 1 106 ? 1.103 14.516 -10.847 1.00 90.50 106 ASP A C 1
ATOM 863 O O . ASP A 1 106 ? 0.708 15.583 -10.377 1.00 90.50 106 ASP A O 1
ATOM 867 N N . GLN A 1 107 ? 2.091 13.819 -10.273 1.00 87.31 107 GLN A N 1
ATOM 868 C CA . GLN A 1 107 ? 2.818 14.214 -9.060 1.00 87.31 107 GLN A CA 1
ATOM 869 C C . GLN A 1 107 ? 4.134 14.970 -9.335 1.00 87.31 107 GLN A C 1
ATOM 871 O O . GLN A 1 107 ? 4.894 15.262 -8.405 1.00 87.31 107 GLN A O 1
ATOM 876 N N . GLY A 1 108 ? 4.437 15.282 -10.601 1.00 86.00 108 GLY A N 1
ATOM 877 C CA . GLY A 1 108 ? 5.662 15.986 -10.997 1.00 86.00 108 GLY A CA 1
ATOM 878 C C . GLY A 1 108 ? 6.941 15.189 -10.723 1.00 86.00 108 GLY A C 1
ATOM 879 O O . GLY A 1 108 ? 7.987 15.771 -10.436 1.00 86.00 108 GLY A O 1
ATOM 880 N N . ALA A 1 109 ? 6.876 13.854 -10.749 1.00 86.50 109 ALA A N 1
ATOM 881 C CA . ALA A 1 109 ? 8.017 13.000 -10.430 1.00 86.50 109 ALA A CA 1
ATOM 882 C C . ALA A 1 109 ? 9.128 13.055 -11.481 1.00 86.50 109 ALA A C 1
ATOM 884 O O . ALA A 1 109 ? 10.311 13.049 -11.144 1.00 86.50 109 ALA A O 1
ATOM 885 N N . LEU A 1 110 ? 8.735 13.189 -12.747 1.00 83.94 110 LEU A N 1
ATOM 886 C CA . LEU A 1 110 ? 9.639 13.253 -13.895 1.00 83.94 110 LEU A CA 1
ATOM 887 C C . LEU A 1 110 ? 10.539 14.501 -13.867 1.00 83.94 110 LEU A C 1
ATOM 889 O O . LEU A 1 110 ? 11.662 14.458 -14.366 1.00 83.94 110 LEU A O 1
ATOM 893 N N . ASP A 1 111 ? 10.083 15.583 -13.231 1.00 85.50 111 ASP A N 1
ATOM 894 C CA . ASP A 1 111 ? 10.825 16.843 -13.122 1.00 85.50 111 ASP A CA 1
ATOM 895 C C . ASP A 1 111 ? 11.900 16.810 -12.022 1.00 85.50 111 ASP A C 1
ATOM 897 O O . ASP A 1 111 ? 12.806 17.646 -12.002 1.00 85.50 111 ASP A O 1
ATOM 901 N N . LYS A 1 112 ? 11.836 15.835 -11.101 1.00 81.81 112 LYS A N 1
ATOM 902 C CA . LYS A 1 112 ? 12.757 15.722 -9.952 1.00 81.81 112 LYS A CA 1
ATOM 903 C C . LYS A 1 112 ? 14.045 14.949 -10.264 1.00 81.81 112 LYS A C 1
ATOM 905 O O . LYS A 1 112 ? 14.871 14.755 -9.368 1.00 81.81 112 LYS A O 1
ATOM 910 N N . GLY A 1 113 ? 14.247 14.557 -11.524 1.00 80.12 113 GLY A N 1
ATOM 911 C CA . GLY A 1 113 ? 15.442 13.862 -12.004 1.00 80.12 113 GLY A CA 1
ATOM 912 C C . GLY A 1 113 ? 15.282 12.336 -12.071 1.00 80.12 113 GLY A C 1
ATOM 913 O O . GLY A 1 113 ? 14.163 11.835 -12.155 1.00 80.12 113 GLY A O 1
ATOM 914 N N . PRO A 1 114 ? 16.393 11.575 -12.085 1.00 82.00 114 PRO A N 1
ATOM 915 C CA . PRO A 1 114 ? 16.352 10.117 -12.184 1.00 82.00 114 PRO A CA 1
ATOM 916 C C . PRO A 1 114 ? 15.568 9.494 -11.024 1.00 8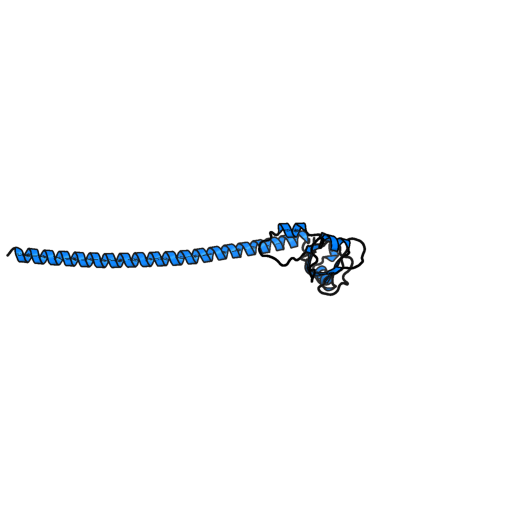2.00 114 PRO A C 1
ATOM 918 O O . PRO A 1 114 ? 15.852 9.781 -9.861 1.00 82.00 114 PRO A O 1
ATOM 921 N N . MET A 1 115 ? 14.609 8.626 -11.350 1.00 84.81 115 MET A N 1
ATOM 922 C CA . MET A 1 115 ? 13.776 7.924 -10.373 1.00 84.81 115 MET A CA 1
ATOM 923 C C . MET A 1 115 ? 14.267 6.496 -10.162 1.00 84.81 115 MET A C 1
ATOM 925 O O . MET A 1 115 ? 14.562 5.780 -11.124 1.00 84.81 115 MET A O 1
ATOM 929 N N . TYR A 1 116 ? 14.285 6.087 -8.899 1.00 88.94 116 TYR A N 1
ATOM 930 C CA . TYR A 1 116 ? 14.562 4.723 -8.481 1.00 88.94 116 TYR A CA 1
ATOM 931 C C . TYR A 1 116 ? 13.349 4.179 -7.740 1.00 88.94 116 TYR A C 1
ATOM 933 O O . TYR A 1 116 ? 12.629 4.915 -7.064 1.00 88.94 116 TYR A O 1
ATOM 941 N N . PHE A 1 117 ? 13.128 2.883 -7.888 1.00 90.81 117 PHE A N 1
ATOM 942 C CA . PHE A 1 117 ? 12.007 2.184 -7.291 1.00 90.81 117 PHE A CA 1
ATOM 943 C C . PHE A 1 117 ? 12.525 1.018 -6.471 1.00 90.81 117 PHE A C 1
ATOM 945 O O . PHE A 1 117 ? 13.452 0.314 -6.874 1.00 90.81 117 PHE A O 1
ATOM 952 N N . ARG A 1 118 ? 11.894 0.808 -5.327 1.00 91.12 118 ARG A N 1
ATOM 953 C CA . ARG A 1 118 ? 12.082 -0.353 -4.478 1.00 91.12 118 ARG A CA 1
ATOM 954 C C . ARG A 1 118 ? 11.007 -1.380 -4.816 1.00 91.12 118 ARG A C 1
ATOM 956 O O . ARG A 1 118 ? 9.826 -1.051 -4.891 1.00 91.12 118 ARG A O 1
ATOM 963 N N . LEU A 1 119 ? 11.444 -2.607 -5.054 1.00 90.94 119 LEU A N 1
ATOM 964 C CA . LEU A 1 119 ? 10.615 -3.766 -5.351 1.00 90.94 119 LEU A CA 1
ATOM 965 C C . LEU A 1 119 ? 10.570 -4.664 -4.129 1.00 90.94 119 LEU A C 1
ATOM 967 O O . LEU A 1 119 ? 11.632 -5.072 -3.667 1.00 90.94 119 LEU A O 1
ATOM 971 N N . SER A 1 120 ? 9.377 -5.021 -3.672 1.00 89.19 120 SER A N 1
ATOM 972 C CA . SER A 1 120 ? 9.170 -5.936 -2.546 1.00 89.19 120 SER A CA 1
ATOM 973 C C . SER A 1 120 ? 8.304 -7.112 -2.994 1.00 89.19 120 SER A C 1
ATOM 975 O O . SER A 1 120 ? 7.346 -6.931 -3.750 1.00 89.19 120 SER A O 1
ATOM 977 N N . LYS A 1 121 ? 8.609 -8.331 -2.540 1.00 87.00 121 LYS A N 1
ATOM 978 C CA . LYS A 1 121 ? 7.777 -9.508 -2.831 1.00 87.00 121 LYS A CA 1
ATOM 979 C C . LYS A 1 121 ? 6.496 -9.457 -1.998 1.00 87.00 121 LYS A C 1
ATOM 981 O O . LYS A 1 121 ? 6.558 -9.429 -0.773 1.00 87.00 121 LYS A O 1
ATOM 986 N N . VAL A 1 122 ? 5.332 -9.533 -2.643 1.00 81.75 122 VAL A N 1
ATOM 987 C CA . VAL A 1 122 ? 4.056 -9.655 -1.925 1.00 81.75 122 VAL A CA 1
ATOM 988 C C . VAL A 1 122 ? 3.852 -11.127 -1.581 1.00 81.75 122 VAL A C 1
ATOM 990 O O . VAL A 1 122 ? 3.527 -11.945 -2.443 1.00 81.75 122 VAL A O 1
ATOM 993 N N . ARG A 1 123 ? 4.094 -11.492 -0.320 1.00 71.12 123 ARG A N 1
ATOM 994 C CA . ARG A 1 123 ? 3.741 -12.818 0.205 1.00 71.12 123 ARG A CA 1
ATOM 995 C C . ARG A 1 123 ? 2.295 -12.806 0.683 1.00 71.12 123 ARG A C 1
ATOM 997 O O . ARG A 1 123 ? 1.827 -11.799 1.214 1.00 71.12 123 ARG A O 1
ATOM 1004 N N . ASP A 1 124 ? 1.610 -13.937 0.529 1.00 57.78 124 ASP A N 1
ATOM 1005 C CA . ASP A 1 124 ? 0.311 -14.158 1.163 1.00 57.78 124 ASP A CA 1
ATOM 1006 C C . ASP A 1 124 ? 0.520 -14.019 2.677 1.00 57.78 124 ASP A C 1
ATOM 1008 O O . ASP A 1 124 ? 1.190 -14.840 3.311 1.00 57.78 124 ASP A O 1
ATOM 1012 N N . ARG A 1 125 ? 0.078 -12.889 3.239 1.00 49.22 125 ARG A N 1
ATOM 1013 C CA . ARG A 1 125 ? 0.376 -12.509 4.622 1.00 49.22 125 ARG A CA 1
ATOM 1014 C C . ARG A 1 125 ? -0.203 -13.552 5.571 1.00 49.22 125 ARG A C 1
ATOM 1016 O O . ARG A 1 125 ? -1.408 -13.572 5.817 1.00 49.22 125 ARG A O 1
ATOM 1023 N N . VAL A 1 126 ? 0.663 -14.343 6.200 1.00 46.47 126 VAL A N 1
ATOM 1024 C CA . VAL A 1 126 ? 0.338 -14.923 7.503 1.00 46.47 126 VAL A CA 1
ATOM 1025 C C . VAL A 1 126 ? 0.382 -13.761 8.505 1.00 46.47 126 VAL A C 1
ATOM 1027 O O . VAL A 1 126 ? 1.409 -13.087 8.602 1.00 46.47 126 VAL A O 1
ATOM 1030 N N . PRO A 1 127 ? -0.713 -13.454 9.220 1.00 40.81 127 PRO A N 1
ATOM 1031 C CA . PRO A 1 127 ? -0.726 -12.352 10.174 1.00 40.81 127 PRO A CA 1
ATOM 1032 C C . PRO A 1 127 ? 0.247 -12.666 11.320 1.00 40.81 127 PRO A C 1
ATOM 1034 O O . PRO A 1 127 ? -0.012 -13.554 12.129 1.00 40.81 127 PRO A O 1
ATOM 1037 N N . GLY A 1 128 ? 1.386 -11.967 11.363 1.00 49.22 128 GLY A N 1
ATOM 1038 C CA . GLY A 1 128 ? 2.421 -12.159 12.386 1.00 49.22 128 GLY A CA 1
ATOM 1039 C C . GLY A 1 128 ? 3.852 -11.827 11.955 1.00 49.22 128 GLY A C 1
ATOM 1040 O O . GLY A 1 128 ? 4.717 -11.713 12.819 1.00 49.22 128 GLY A O 1
ATOM 1041 N N . THR A 1 129 ? 4.117 -11.651 10.658 1.00 45.91 129 THR A N 1
ATOM 1042 C CA . THR A 1 129 ? 5.449 -11.265 10.169 1.00 45.91 129 THR A CA 1
ATOM 1043 C C . THR A 1 129 ? 5.710 -9.777 10.408 1.00 45.91 129 THR A C 1
ATOM 1045 O O . THR A 1 129 ? 4.893 -8.928 10.047 1.00 45.91 129 THR A O 1
ATOM 1048 N N . SER A 1 130 ? 6.830 -9.462 11.059 1.00 46.06 130 SER A N 1
ATOM 1049 C CA . SER A 1 130 ? 7.275 -8.093 11.314 1.00 46.06 130 SER A CA 1
ATOM 1050 C C . SER A 1 130 ? 7.661 -7.384 10.005 1.00 46.06 130 SER A C 1
ATOM 1052 O O . SER A 1 130 ? 8.232 -8.025 9.121 1.00 46.06 130 SER A O 1
ATOM 1054 N N . PRO A 1 131 ? 7.416 -6.063 9.883 1.00 49.59 131 PRO A N 1
ATOM 1055 C CA . PRO A 1 131 ? 7.774 -5.277 8.694 1.00 49.59 131 PRO A CA 1
ATOM 1056 C C . PRO A 1 131 ? 9.280 -5.293 8.375 1.00 49.59 131 PRO A C 1
ATOM 1058 O O . PRO A 1 131 ? 9.666 -5.009 7.246 1.00 49.59 131 PRO A O 1
ATOM 1061 N N . ASP A 1 132 ? 10.125 -5.677 9.336 1.00 46.31 132 ASP A N 1
ATOM 1062 C CA . ASP A 1 132 ? 11.570 -5.825 9.141 1.00 46.31 132 ASP A CA 1
ATOM 1063 C C . ASP A 1 132 ? 11.943 -6.945 8.155 1.00 46.31 132 ASP A C 1
ATOM 1065 O O . ASP A 1 132 ? 12.950 -6.826 7.466 1.00 46.31 132 ASP A O 1
ATOM 1069 N N . GLN A 1 133 ? 11.137 -8.010 8.025 1.00 48.22 133 GLN A N 1
ATOM 1070 C CA . GLN A 1 133 ? 11.429 -9.081 7.057 1.00 48.22 133 GLN A CA 1
ATOM 1071 C C . GLN A 1 133 ? 11.084 -8.688 5.614 1.00 48.22 133 GLN A C 1
ATOM 1073 O O . GLN A 1 133 ? 11.738 -9.154 4.684 1.00 48.22 133 GLN A O 1
ATOM 1078 N N . ASP A 1 134 ? 10.102 -7.802 5.416 1.00 51.25 134 ASP A N 1
ATOM 1079 C CA . ASP A 1 134 ? 9.736 -7.301 4.083 1.00 51.25 134 ASP A CA 1
ATOM 1080 C C . ASP A 1 134 ? 10.829 -6.374 3.511 1.00 51.25 134 ASP A C 1
ATOM 1082 O O . ASP A 1 134 ? 10.986 -6.266 2.294 1.00 51.25 134 ASP A O 1
ATOM 1086 N N . ALA A 1 135 ? 11.624 -5.740 4.383 1.00 52.00 135 ALA A N 1
ATOM 1087 C CA . ALA A 1 135 ? 12.776 -4.930 3.995 1.00 52.00 135 ALA A CA 1
ATOM 1088 C C . ALA A 1 135 ? 13.994 -5.772 3.566 1.00 52.00 135 ALA A C 1
ATOM 1090 O O . ALA A 1 135 ? 14.777 -5.315 2.732 1.00 52.00 135 ALA A O 1
ATOM 1091 N N . GLU A 1 136 ? 14.155 -6.993 4.093 1.00 54.91 136 GLU A N 1
ATOM 1092 C CA . GLU A 1 136 ? 15.307 -7.858 3.780 1.00 54.91 136 GLU A CA 1
ATOM 1093 C C . GLU A 1 136 ? 15.262 -8.451 2.360 1.00 54.91 136 GLU A C 1
ATOM 1095 O O . GLU A 1 136 ? 16.309 -8.773 1.800 1.00 54.91 136 GLU A O 1
ATOM 1100 N N . GLU A 1 137 ? 14.083 -8.543 1.737 1.00 70.69 137 GLU A N 1
ATOM 1101 C CA . GLU A 1 137 ? 13.906 -9.083 0.376 1.00 70.69 137 GLU A CA 1
ATOM 1102 C C . GLU A 1 137 ? 13.573 -8.009 -0.669 1.00 70.69 137 GLU A C 1
ATOM 1104 O O . GLU A 1 137 ? 13.075 -8.312 -1.758 1.00 70.69 137 GLU A O 1
ATOM 1109 N N . ALA A 1 138 ? 13.843 -6.740 -0.359 1.00 81.88 138 ALA A N 1
ATOM 1110 C CA . ALA A 1 138 ? 13.607 -5.649 -1.287 1.00 81.88 138 ALA A CA 1
ATOM 1111 C C . ALA A 1 138 ? 14.784 -5.456 -2.262 1.00 81.88 138 ALA A C 1
ATOM 1113 O O . ALA A 1 138 ? 15.953 -5.534 -1.890 1.00 81.88 138 ALA A O 1
ATOM 1114 N N . THR A 1 139 ? 14.490 -5.160 -3.529 1.00 88.56 139 THR A N 1
ATOM 1115 C CA . THR A 1 139 ? 15.503 -4.840 -4.553 1.00 88.56 139 THR A CA 1
ATOM 1116 C C . THR A 1 139 ? 15.258 -3.451 -5.131 1.00 88.56 139 THR A C 1
ATOM 1118 O O . THR A 1 139 ? 14.139 -3.130 -5.519 1.00 88.56 139 THR A O 1
ATOM 1121 N N . CYS A 1 140 ? 16.300 -2.626 -5.236 1.00 89.12 140 CYS A N 1
ATOM 1122 C CA . CYS A 1 140 ? 16.213 -1.329 -5.907 1.00 89.12 140 CYS A CA 1
ATOM 1123 C C . CYS A 1 140 ? 16.460 -1.469 -7.414 1.00 89.12 140 CYS A C 1
ATOM 1125 O O . CYS A 1 140 ? 17.346 -2.208 -7.841 1.00 89.12 140 CYS A O 1
ATOM 1127 N N . CYS A 1 141 ? 15.684 -0.745 -8.215 1.00 90.62 141 CYS A N 1
ATOM 1128 C CA . CYS A 1 141 ? 15.736 -0.783 -9.672 1.00 90.62 141 CYS A CA 1
ATOM 1129 C C . CYS A 1 141 ? 15.429 0.591 -10.282 1.00 90.62 141 CYS A C 1
ATOM 1131 O O . CYS A 1 141 ? 14.795 1.447 -9.661 1.00 90.62 141 CYS A O 1
ATOM 1133 N N . GLY A 1 142 ? 15.872 0.803 -11.519 1.00 90.75 142 GLY A N 1
ATOM 1134 C CA . GLY A 1 142 ? 15.433 1.933 -12.341 1.00 90.75 142 GLY A CA 1
ATOM 1135 C C . GLY A 1 142 ? 14.267 1.545 -13.250 1.00 90.75 142 GLY A C 1
ATOM 1136 O O . GLY A 1 142 ? 14.010 0.365 -13.470 1.00 90.75 142 GLY A O 1
ATOM 1137 N N . VAL A 1 143 ? 13.594 2.524 -13.854 1.00 91.56 143 VAL A N 1
ATOM 1138 C CA . VAL A 1 143 ? 12.619 2.267 -14.931 1.00 91.56 143 VAL A CA 1
ATOM 1139 C C . VAL A 1 143 ? 13.262 2.538 -16.287 1.00 91.56 143 VAL A C 1
ATOM 1141 O O . VAL A 1 143 ? 13.917 3.561 -16.486 1.00 91.56 143 VAL A O 1
ATOM 1144 N N . LEU A 1 144 ? 13.092 1.602 -17.222 1.00 91.31 144 LEU A N 1
ATOM 1145 C CA . LEU A 1 144 ? 13.519 1.738 -18.611 1.00 91.31 144 LEU A CA 1
ATOM 1146 C C . LEU A 1 144 ? 12.473 2.490 -19.436 1.00 91.31 144 LEU A C 1
ATOM 1148 O O . LEU A 1 144 ? 12.794 3.475 -20.092 1.00 91.31 144 LEU A O 1
ATOM 1152 N N . GLU A 1 145 ? 11.238 1.993 -19.421 1.00 92.19 145 GLU A N 1
ATOM 1153 C CA . GLU A 1 145 ? 10.129 2.508 -20.221 1.00 92.19 145 GLU A CA 1
ATOM 1154 C C . GLU A 1 145 ? 8.775 2.113 -19.617 1.00 92.19 145 GLU A C 1
ATOM 1156 O O . GLU A 1 145 ? 8.675 1.180 -18.815 1.00 92.19 145 GLU A O 1
ATOM 1161 N N . PHE A 1 146 ? 7.729 2.824 -20.035 1.00 94.00 146 PHE A N 1
ATOM 1162 C CA . PHE A 1 146 ? 6.358 2.628 -19.571 1.00 94.00 146 PHE A CA 1
ATOM 1163 C C . PHE A 1 146 ? 5.503 1.954 -20.652 1.00 94.00 146 PHE A C 1
ATOM 1165 O O . PHE A 1 146 ? 4.596 2.559 -21.217 1.00 94.00 146 PHE A O 1
ATOM 1172 N N . THR A 1 147 ? 5.862 0.721 -21.013 1.00 94.12 147 THR A N 1
ATOM 1173 C CA . THR A 1 147 ? 5.254 -0.048 -22.119 1.00 94.12 147 THR A CA 1
ATOM 1174 C C . THR A 1 147 ? 4.704 -1.407 -21.683 1.00 94.12 147 THR A C 1
ATOM 1176 O O . THR A 1 147 ? 4.218 -2.171 -22.520 1.00 94.12 147 THR A O 1
ATOM 1179 N N . ALA A 1 148 ? 4.777 -1.735 -20.389 1.00 94.19 148 ALA A N 1
ATOM 1180 C CA . ALA A 1 148 ? 4.269 -3.003 -19.882 1.00 94.19 148 ALA A CA 1
ATOM 1181 C C . ALA A 1 148 ? 2.735 -3.064 -19.956 1.00 94.19 148 ALA A C 1
ATOM 1183 O O . ALA A 1 148 ? 2.044 -2.047 -20.053 1.00 94.19 148 ALA A O 1
ATOM 1184 N N . ARG A 1 149 ? 2.188 -4.282 -19.894 1.00 95.06 149 ARG A N 1
ATOM 1185 C CA . ARG A 1 149 ? 0.739 -4.492 -19.818 1.00 95.06 149 ARG A CA 1
ATOM 1186 C C . ARG A 1 149 ? 0.216 -3.917 -18.500 1.00 95.06 149 ARG A C 1
ATOM 1188 O O . ARG A 1 149 ? 0.830 -4.118 -17.455 1.00 95.06 149 ARG A O 1
ATOM 1195 N N . GLU A 1 150 ? -0.936 -3.255 -18.551 1.00 95.00 150 GLU A N 1
ATOM 1196 C CA . GLU A 1 150 ? -1.626 -2.746 -17.362 1.00 95.00 150 GLU A CA 1
ATOM 1197 C C . GLU A 1 150 ? -1.774 -3.830 -16.283 1.00 95.00 150 GLU A C 1
ATOM 1199 O O . GLU A 1 150 ? -2.126 -4.974 -16.580 1.00 95.00 150 GLU A O 1
ATOM 1204 N N . GLY A 1 151 ? -1.451 -3.476 -15.036 1.00 92.25 151 GLY A N 1
ATOM 1205 C CA . GLY A 1 151 ? -1.424 -4.409 -13.903 1.00 92.25 151 GLY A CA 1
ATOM 1206 C C . GLY A 1 151 ? -0.206 -5.342 -13.842 1.00 92.25 151 GLY A C 1
ATOM 1207 O O . GLY A 1 151 ? -0.134 -6.174 -12.942 1.00 92.25 151 GLY A O 1
ATOM 1208 N N . SER A 1 152 ? 0.772 -5.202 -14.744 1.00 94.00 152 SER A N 1
ATOM 1209 C CA . SER A 1 152 ? 2.002 -6.005 -14.738 1.00 94.00 152 SER A CA 1
ATOM 1210 C C . SER A 1 152 ? 3.268 -5.158 -14.845 1.00 94.00 152 SER A C 1
ATOM 1212 O O . SER A 1 152 ? 3.263 -4.089 -15.453 1.00 94.00 152 SER A O 1
ATOM 1214 N N . ALA A 1 153 ? 4.366 -5.667 -14.293 1.00 94.50 153 ALA A N 1
ATOM 1215 C CA . ALA A 1 153 ? 5.690 -5.065 -14.368 1.00 94.50 153 ALA A CA 1
ATOM 1216 C C . ALA A 1 153 ? 6.672 -6.076 -14.962 1.00 94.50 153 ALA A C 1
ATOM 1218 O O . ALA A 1 153 ? 6.730 -7.228 -14.532 1.00 94.50 153 ALA A O 1
ATOM 1219 N N . GLN A 1 154 ? 7.450 -5.656 -15.959 1.00 94.50 154 GLN A N 1
ATOM 1220 C CA . GLN A 1 154 ? 8.431 -6.534 -16.590 1.00 94.50 154 GLN A CA 1
ATOM 1221 C C . GLN A 1 154 ? 9.792 -6.379 -15.913 1.00 94.50 154 GLN A C 1
ATOM 1223 O O . GLN A 1 154 ? 10.363 -5.287 -15.889 1.00 94.50 154 GLN A O 1
ATOM 1228 N N . LEU A 1 155 ? 10.318 -7.483 -15.389 1.00 93.94 155 LEU A N 1
ATOM 1229 C CA . LEU A 1 155 ? 11.576 -7.548 -14.652 1.00 93.94 155 LEU A CA 1
ATOM 1230 C C . LEU A 1 155 ? 12.666 -8.239 -15.489 1.00 93.94 155 LEU A C 1
ATOM 1232 O O . LEU A 1 155 ? 12.408 -9.319 -16.037 1.00 93.94 155 LEU A O 1
ATOM 1236 N N . PRO A 1 156 ? 13.890 -7.681 -15.552 1.00 93.75 156 PRO A N 1
ATOM 1237 C CA . PRO A 1 156 ? 15.045 -8.386 -16.092 1.00 93.75 156 PRO A CA 1
ATOM 1238 C C . PRO A 1 156 ? 15.377 -9.626 -15.262 1.00 93.75 156 PRO A C 1
ATOM 1240 O O . PRO A 1 156 ? 15.122 -9.669 -14.056 1.00 93.75 156 PRO A O 1
ATOM 1243 N N . SER A 1 157 ? 16.050 -10.598 -15.877 1.00 89.56 157 SER A N 1
ATOM 1244 C CA . SER A 1 157 ? 16.470 -11.843 -15.216 1.00 89.56 157 SER A CA 1
ATOM 1245 C C . SER A 1 157 ? 17.246 -11.615 -13.913 1.00 89.56 157 SER A C 1
ATOM 1247 O O . SER A 1 157 ? 17.053 -12.358 -12.955 1.00 89.56 157 SER A O 1
ATOM 1249 N N . HIS A 1 158 ? 18.091 -10.581 -13.841 1.00 88.12 158 HIS A N 1
ATOM 1250 C CA . HIS A 1 158 ? 18.848 -10.270 -12.624 1.00 88.12 158 HIS A CA 1
ATOM 1251 C C . HIS A 1 158 ? 17.934 -9.842 -11.466 1.00 88.12 158 HIS A C 1
ATOM 1253 O O . HIS A 1 158 ? 18.012 -10.403 -10.376 1.00 88.12 158 HIS A O 1
ATOM 1259 N N . VAL A 1 159 ? 17.017 -8.908 -11.729 1.00 90.62 159 VAL A N 1
ATOM 1260 C CA . VAL A 1 159 ? 16.051 -8.409 -10.739 1.00 90.62 159 VAL A CA 1
ATOM 1261 C C . VAL A 1 159 ? 15.085 -9.514 -10.319 1.00 90.62 159 VAL A C 1
ATOM 1263 O O . VAL A 1 159 ? 14.821 -9.687 -9.132 1.00 90.62 159 VAL A O 1
ATOM 1266 N N . TRP A 1 160 ? 14.610 -10.315 -11.279 1.00 90.19 160 TRP A N 1
ATOM 1267 C CA . TRP A 1 160 ? 13.759 -11.462 -10.980 1.00 90.19 160 TRP A CA 1
ATOM 1268 C C . TRP A 1 160 ? 14.446 -12.440 -10.035 1.00 90.19 160 TRP A C 1
ATOM 1270 O O . TRP A 1 160 ? 13.849 -12.880 -9.056 1.00 90.19 160 TRP A O 1
ATOM 1280 N N . ASN A 1 161 ? 15.689 -12.811 -10.346 1.00 88.06 161 ASN A N 1
ATOM 1281 C CA . ASN A 1 161 ? 16.414 -13.781 -9.544 1.00 88.06 161 ASN A CA 1
ATOM 1282 C C . ASN A 1 161 ? 16.665 -13.251 -8.138 1.00 88.06 161 ASN A C 1
ATOM 1284 O O . ASN A 1 161 ? 16.586 -14.046 -7.219 1.00 88.06 161 ASN A O 1
ATOM 1288 N N . ASN A 1 162 ? 16.877 -11.945 -7.948 1.00 87.62 162 ASN A N 1
ATOM 1289 C CA . ASN A 1 162 ? 17.002 -11.363 -6.611 1.00 87.62 162 ASN A CA 1
ATOM 1290 C C . ASN A 1 162 ? 15.694 -11.449 -5.807 1.00 87.62 162 ASN A C 1
ATOM 1292 O O . ASN A 1 162 ? 15.741 -11.795 -4.632 1.00 87.62 162 ASN A O 1
ATOM 1296 N N . LEU A 1 163 ? 14.541 -11.208 -6.440 1.00 85.50 163 LEU A N 1
ATOM 1297 C CA . LEU A 1 163 ? 13.230 -11.214 -5.771 1.00 85.50 163 LEU A CA 1
ATOM 1298 C C . LEU A 1 163 ? 12.646 -12.618 -5.539 1.00 85.50 163 LEU A C 1
ATOM 1300 O O . LEU A 1 163 ? 11.884 -12.829 -4.598 1.00 85.50 163 LEU A O 1
ATOM 1304 N N . PHE A 1 164 ? 12.967 -13.588 -6.398 1.00 83.75 164 PHE A N 1
ATOM 1305 C CA . PHE A 1 164 ? 12.335 -14.915 -6.402 1.00 83.75 164 PHE A CA 1
ATOM 1306 C C . PHE A 1 164 ? 13.349 -16.069 -6.315 1.00 83.75 164 PHE A C 1
ATOM 1308 O O . PHE A 1 164 ? 13.170 -17.089 -6.979 1.00 83.75 164 PHE A O 1
ATOM 1315 N N . GLN A 1 165 ? 14.407 -15.922 -5.505 1.00 72.12 165 GLN A N 1
ATOM 1316 C CA . GLN A 1 165 ? 15.515 -16.892 -5.398 1.00 72.12 165 GLN A CA 1
ATOM 1317 C C . GLN A 1 165 ? 15.067 -18.332 -5.101 1.00 72.12 165 GLN A C 1
ATOM 1319 O O . GLN A 1 165 ? 15.601 -19.269 -5.692 1.00 72.12 165 GLN A O 1
ATOM 1324 N N . SER A 1 166 ? 14.095 -18.504 -4.201 1.00 63.91 166 SER A N 1
ATOM 1325 C CA . SER A 1 166 ? 13.768 -19.819 -3.626 1.00 63.91 166 SER A CA 1
ATOM 1326 C C . SER A 1 166 ? 12.336 -20.275 -3.909 1.00 63.91 166 SER A C 1
ATOM 1328 O O . SER A 1 166 ? 12.108 -21.466 -4.082 1.00 63.91 166 SER A O 1
ATOM 1330 N N . ASP A 1 167 ? 11.391 -19.335 -4.021 1.00 68.69 167 ASP A N 1
ATOM 1331 C CA . ASP A 1 167 ? 9.963 -19.616 -4.192 1.00 68.69 167 ASP A CA 1
ATOM 1332 C C . ASP A 1 167 ? 9.361 -18.707 -5.265 1.00 68.69 167 ASP A C 1
ATOM 1334 O O . ASP A 1 167 ? 9.177 -17.500 -5.042 1.00 68.69 167 ASP A O 1
ATOM 1338 N N . ILE A 1 168 ? 9.031 -19.295 -6.417 1.00 70.94 168 ILE A N 1
ATOM 1339 C CA . ILE A 1 168 ? 8.250 -18.645 -7.472 1.00 70.94 168 ILE A CA 1
ATOM 1340 C C . ILE A 1 168 ? 6.784 -19.044 -7.252 1.00 70.94 168 ILE A C 1
ATOM 1342 O O . ILE A 1 168 ? 6.444 -20.207 -7.473 1.00 70.94 168 ILE A O 1
ATOM 1346 N N . PRO A 1 169 ? 5.921 -18.130 -6.782 1.00 73.88 169 PRO A N 1
ATOM 1347 C CA . PRO A 1 169 ? 4.493 -18.408 -6.671 1.00 73.88 169 PRO A CA 1
ATOM 1348 C C . PRO A 1 169 ? 3.856 -18.526 -8.065 1.00 73.88 169 PRO A C 1
ATOM 1350 O O . PRO A 1 169 ? 4.397 -18.017 -9.046 1.00 73.88 169 PRO A O 1
ATOM 1353 N N . ASP A 1 170 ? 2.683 -19.158 -8.134 1.00 77.00 170 ASP A N 1
ATOM 1354 C CA . ASP A 1 170 ? 1.925 -19.336 -9.385 1.00 77.00 170 ASP A CA 1
ATOM 1355 C C . ASP A 1 170 ? 1.566 -17.983 -10.032 1.00 77.00 170 ASP A C 1
ATOM 1357 O O . ASP A 1 170 ? 1.633 -17.819 -11.248 1.00 77.00 170 ASP A O 1
ATOM 1361 N N . VAL A 1 171 ? 1.291 -16.973 -9.193 1.00 83.31 171 VAL A N 1
ATOM 1362 C CA . VAL A 1 171 ? 1.173 -15.565 -9.595 1.00 83.31 171 VAL A CA 1
ATOM 1363 C C . VAL A 1 171 ? 2.206 -14.732 -8.823 1.00 83.31 171 VAL A C 1
ATOM 1365 O O . VAL A 1 171 ? 2.023 -14.461 -7.634 1.00 83.31 171 VAL A O 1
ATOM 1368 N N . PRO A 1 172 ? 3.315 -14.331 -9.458 1.00 87.69 172 PRO A N 1
ATOM 1369 C CA . PRO A 1 172 ? 4.363 -13.540 -8.823 1.00 87.69 172 PRO A CA 1
ATOM 1370 C C . PRO A 1 172 ? 3.920 -12.086 -8.682 1.00 87.69 172 PRO A C 1
ATOM 1372 O O . PRO A 1 172 ? 3.990 -11.309 -9.624 1.00 87.69 172 PRO A O 1
ATOM 1375 N N . LEU A 1 173 ? 3.455 -11.716 -7.490 1.00 90.62 173 LEU A N 1
ATOM 1376 C CA . LEU A 1 173 ? 3.063 -10.347 -7.156 1.00 90.62 173 LEU A CA 1
ATOM 1377 C C . LEU A 1 173 ? 4.218 -9.589 -6.495 1.00 90.62 173 LEU A C 1
ATOM 1379 O O . LEU A 1 173 ? 4.869 -10.092 -5.573 1.00 90.62 173 LEU A O 1
ATOM 1383 N N . ILE A 1 174 ? 4.448 -8.364 -6.961 1.00 91.12 174 ILE A N 1
ATOM 1384 C CA . ILE A 1 174 ? 5.444 -7.438 -6.418 1.00 91.12 174 ILE A CA 1
ATOM 1385 C C . ILE A 1 174 ? 4.807 -6.090 -6.104 1.00 91.12 174 ILE A C 1
ATOM 1387 O O . ILE A 1 174 ? 3.937 -5.620 -6.833 1.00 91.12 174 ILE A O 1
ATOM 1391 N N . GLU A 1 175 ? 5.262 -5.460 -5.031 1.00 91.62 175 GLU A N 1
ATOM 1392 C CA . GLU A 1 175 ? 4.977 -4.064 -4.725 1.00 91.62 175 GLU A CA 1
ATOM 1393 C C . GLU A 1 175 ? 6.128 -3.205 -5.250 1.00 91.62 175 GLU A C 1
ATOM 1395 O O . GLU A 1 175 ? 7.298 -3.524 -5.038 1.00 91.62 175 GLU A O 1
ATOM 1400 N N . VAL A 1 176 ? 5.794 -2.131 -5.962 1.00 91.62 176 VAL A N 1
ATOM 1401 C CA . VAL A 1 176 ? 6.750 -1.178 -6.529 1.00 91.62 176 VAL A CA 1
ATOM 1402 C C . VAL A 1 176 ? 6.509 0.167 -5.870 1.00 91.62 176 VAL A C 1
ATOM 1404 O O . VAL A 1 176 ? 5.497 0.810 -6.153 1.00 91.62 176 VAL A O 1
ATOM 1407 N N . SER A 1 177 ? 7.444 0.599 -5.026 1.00 90.31 177 SER A N 1
ATOM 1408 C CA . SER A 1 177 ? 7.383 1.891 -4.345 1.00 90.31 177 SER A CA 1
ATOM 1409 C C . SER A 1 177 ? 8.512 2.817 -4.787 1.00 90.31 177 SER A C 1
ATOM 1411 O O . SER A 1 177 ? 9.618 2.353 -5.058 1.00 90.31 177 SER A O 1
ATOM 1413 N N . ILE A 1 178 ? 8.278 4.127 -4.842 1.00 88.06 178 ILE A N 1
ATOM 1414 C CA . ILE A 1 178 ? 9.363 5.089 -5.097 1.00 88.06 178 ILE A CA 1
ATOM 1415 C C . ILE A 1 178 ? 10.369 5.103 -3.929 1.00 88.06 178 ILE A C 1
ATOM 1417 O O . ILE A 1 178 ? 9.971 4.944 -2.773 1.00 88.06 178 ILE A O 1
ATOM 1421 N N . SER A 1 179 ? 11.663 5.233 -4.245 1.00 80.50 179 SER A N 1
ATOM 1422 C CA . SER A 1 179 ? 12.774 5.257 -3.278 1.00 80.50 179 SER A CA 1
ATOM 1423 C C . SER A 1 179 ? 13.428 6.626 -3.144 1.00 80.50 179 SER A C 1
ATOM 1425 O O . SER A 1 179 ? 13.393 7.418 -4.114 1.00 80.50 179 SER A O 1
#

Organism: Triticum urartu (NCBI:txid4572)

Sequence (179 aa):
MDFELRSAREKLEREQRERMQRAKAKADRERRAKAEAARRRDALEASNRERRLDAARAQEEADQKMEEVMQLGKGISFSHMFEALRYDGPGDKIKLPPSSFKDLSDQGALDKGPMYFRLSKVRDRVPGTSPDQDAEEATCCGVLEFTAREGSAQLPSHVWNNLFQSDIPDVPLIEVSIS

Foldseek 3Di:
DPPVVVVVVVVVVVVVVVVVVVVVVVVVVVVVVVVVVVVVVVVVVVVVVVVVVVVVVVVVVVVVVVVVLCVLLVNQWDKDKAFEDEDADDDQAKEAAPVSVVSCVVRVVVVVDFWKKKKFWDDPDPPPDDVVVRVVLIDIGGHDYRHDDPRHMYGYPVNCCSNQVDHDDPTGMMMIGTD

Secondary structure (DSSP, 8-state):
-HHHHHHHHHHHHHHHHHHHHHHHHHHHHHHHHHHHHHHHHHHHHHHHHHHHHHHHHHHHHHHHHHHHHHHHTTT---EEEEEEEEE--STTEEE--HHHHHHHHHTT-GGGSS-EEEEEE-----TT--HHHHHHT-EEEEEEES-SPTTEEEEEHHHHHHHSSS---SS-EEEEEE-

pLDDT: mean 81.33, std 12.41, range [40.81, 96.19]

InterPro domains:
  IPR004854 Ubiquitin fusion degradation protein UFD1-like [PTHR12555] (23-170)
  IPR042299 UFD1-like, Nn domain [G3DSA:2.40.40.50] (67-176)
  IPR055417 Ubiquitin fusion degradation protein UFD1, N-terminal subdomain 1 [PF03152] (90-168)

Radius of gyration: 36.15 Å; chains: 1; bounding box: 70×37×110 Å